Protein AF-A0A1J6K7H7-F1 (afdb_monomer_lite)

pLDDT: mean 82.07, std 13.19, range [35.75, 93.44]

Sequence (129 aa):
CQPSSNFHCRCLDTLKIYGLLVGAMLPYWFSAMTMKSVGSAALKMVEEVRRQFNTIPGLMEGTAKPDYATCVKISTDASIKEMIAPGALVMLTPLIVGILFGVETLSGVLAGSLVSGVQVNISHIDDVF

Organism: Nicotiana attenuata (NCBI:txid49451)

InterPro domains:
  IPR004131 Pyrophosphate-energised proton pump [PF03030] (12-123)
  IPR004131 Pyrophosphate-energised proton pump [PTHR31998] (13-123)

Structure (mmCIF, N/CA/C/O backbone):
data_AF-A0A1J6K7H7-F1
#
_entry.id   AF-A0A1J6K7H7-F1
#
loop_
_atom_site.group_PDB
_atom_site.id
_atom_site.type_symbol
_atom_site.label_atom_id
_atom_site.label_alt_id
_atom_site.label_comp_id
_atom_site.label_asym_id
_atom_site.label_entity_id
_atom_site.label_seq_id
_atom_site.pdbx_PDB_ins_code
_atom_site.Cartn_x
_atom_site.Cartn_y
_atom_site.Cartn_z
_atom_site.occupancy
_atom_site.B_iso_or_equiv
_atom_site.auth_seq_id
_atom_site.auth_comp_id
_atom_site.auth_asym_id
_atom_site.auth_atom_id
_atom_site.pdbx_PDB_model_num
ATOM 1 N N . CYS A 1 1 ? 27.964 -23.941 -22.718 1.00 35.75 1 CYS A N 1
ATOM 2 C CA . CYS A 1 1 ? 28.755 -23.389 -21.603 1.00 35.75 1 CYS A CA 1
ATOM 3 C C . CYS A 1 1 ? 28.244 -22.002 -21.270 1.00 35.75 1 CYS A C 1
ATOM 5 O O . CYS A 1 1 ? 28.042 -21.209 -22.179 1.00 35.75 1 CYS A O 1
ATOM 7 N N . GLN A 1 2 ? 28.039 -21.734 -19.984 1.00 43.56 2 GLN A N 1
ATOM 8 C CA . GLN A 1 2 ? 27.997 -20.381 -19.433 1.00 43.56 2 GLN A CA 1
ATOM 9 C C . GLN A 1 2 ? 29.195 -19.564 -19.960 1.00 43.56 2 GLN A C 1
ATOM 11 O O . GLN A 1 2 ? 30.263 -20.139 -20.191 1.00 43.56 2 GLN A O 1
ATOM 16 N N . PRO A 1 3 ? 29.038 -18.247 -20.126 1.00 52.12 3 PRO A N 1
ATOM 17 C CA . PRO A 1 3 ? 29.831 -17.356 -19.276 1.00 52.12 3 PRO A CA 1
ATOM 18 C C . PRO A 1 3 ? 28.933 -16.193 -18.808 1.00 52.12 3 PRO A C 1
ATOM 20 O O . PRO A 1 3 ? 28.404 -15.447 -19.616 1.00 52.12 3 PRO A O 1
ATOM 23 N N . SER A 1 4 ? 28.567 -16.023 -17.536 1.00 51.00 4 SER A N 1
ATOM 24 C CA . SER A 1 4 ? 29.423 -15.702 -16.385 1.00 51.00 4 SER A CA 1
ATOM 25 C C . SER A 1 4 ? 30.587 -14.757 -16.703 1.00 51.00 4 SER A C 1
ATOM 27 O O . SER A 1 4 ? 31.727 -15.120 -16.449 1.00 51.00 4 SER A O 1
ATOM 29 N N . SER A 1 5 ? 30.307 -13.561 -17.236 1.00 46.38 5 SER A N 1
ATOM 30 C CA . SER A 1 5 ? 31.151 -12.359 -17.066 1.00 46.38 5 SER A CA 1
ATOM 31 C C . SER A 1 5 ? 30.568 -11.169 -17.843 1.00 46.38 5 SER A C 1
ATOM 33 O O . SER A 1 5 ? 30.888 -11.029 -19.013 1.00 46.38 5 SER A O 1
ATOM 35 N N . ASN A 1 6 ? 29.709 -10.337 -17.238 1.00 41.59 6 ASN A N 1
ATOM 36 C CA . ASN A 1 6 ? 29.541 -8.905 -17.567 1.00 41.59 6 ASN A CA 1
ATOM 37 C C . ASN A 1 6 ? 28.616 -8.238 -16.532 1.00 41.59 6 ASN A C 1
ATOM 39 O O . ASN A 1 6 ? 27.532 -7.760 -16.839 1.00 41.59 6 ASN A O 1
ATOM 43 N N . PHE A 1 7 ? 29.090 -8.147 -15.288 1.00 48.84 7 PHE A N 1
ATOM 44 C CA . PHE A 1 7 ? 28.575 -7.223 -14.263 1.00 48.84 7 PHE A CA 1
ATOM 45 C C . PHE A 1 7 ? 28.892 -5.744 -14.606 1.00 48.84 7 PHE A C 1
ATOM 47 O O . PHE A 1 7 ? 28.973 -4.891 -13.728 1.00 48.84 7 PHE A O 1
ATOM 54 N N . HIS A 1 8 ? 29.099 -5.419 -15.888 1.00 45.16 8 HIS A N 1
ATOM 55 C CA . HIS A 1 8 ? 29.257 -4.048 -16.360 1.00 45.16 8 HIS A CA 1
ATOM 56 C C . HIS A 1 8 ? 27.867 -3.432 -16.538 1.00 45.16 8 HIS A C 1
ATOM 58 O O . HIS A 1 8 ? 27.419 -3.161 -17.651 1.00 45.16 8 HIS A O 1
ATOM 64 N N . CYS A 1 9 ? 27.178 -3.182 -15.423 1.00 49.06 9 CYS A N 1
ATOM 65 C CA . CYS A 1 9 ? 26.112 -2.189 -15.390 1.00 49.06 9 CYS A CA 1
ATOM 66 C C . CYS A 1 9 ? 26.753 -0.827 -15.679 1.00 49.06 9 CYS A C 1
ATOM 68 O O . CYS A 1 9 ? 27.143 -0.103 -14.767 1.00 49.06 9 CYS A O 1
ATOM 70 N N . ARG A 1 10 ? 26.919 -0.475 -16.960 1.00 46.81 10 ARG A N 1
ATOM 71 C CA . ARG A 1 10 ? 27.238 0.898 -17.354 1.00 46.81 10 ARG A CA 1
ATOM 72 C C . ARG A 1 10 ? 26.038 1.751 -16.952 1.00 46.81 10 ARG A C 1
ATOM 74 O O . ARG A 1 10 ? 25.070 1.857 -17.696 1.00 46.81 10 ARG A O 1
ATOM 81 N N . CYS A 1 11 ? 26.096 2.352 -15.764 1.00 51.78 11 CYS A N 1
ATOM 82 C CA . CYS A 1 11 ? 25.050 3.237 -15.243 1.00 51.78 11 CYS A CA 1
ATOM 83 C C . CYS A 1 11 ? 24.760 4.435 -16.169 1.00 51.78 11 CYS A C 1
ATOM 85 O O . CYS A 1 11 ? 23.738 5.088 -16.004 1.00 51.78 11 CYS A O 1
ATOM 87 N N . LEU A 1 12 ? 25.642 4.715 -17.140 1.00 55.09 12 LEU A N 1
ATOM 88 C CA . LEU A 1 12 ? 25.517 5.806 -18.109 1.00 55.09 12 LEU A CA 1
ATOM 89 C C . LEU A 1 12 ? 24.591 5.529 -19.305 1.00 55.09 12 LEU A C 1
ATOM 91 O O . LEU A 1 12 ? 24.356 6.450 -20.083 1.00 55.09 12 LEU A O 1
ATOM 95 N N . ASP A 1 13 ? 24.061 4.316 -19.492 1.00 64.44 13 ASP A N 1
ATOM 96 C CA . ASP A 1 13 ? 23.065 4.117 -20.550 1.00 64.44 13 ASP A CA 1
ATOM 97 C C . ASP A 1 13 ? 21.744 4.797 -20.147 1.00 64.44 13 ASP A C 1
ATOM 99 O O . ASP A 1 13 ? 21.144 4.464 -19.122 1.00 64.44 13 ASP A O 1
ATOM 103 N N . THR A 1 14 ? 21.269 5.740 -20.967 1.00 72.69 14 THR A N 1
ATOM 104 C CA . THR A 1 14 ? 20.095 6.594 -20.697 1.00 72.69 14 THR A CA 1
ATOM 105 C C . THR A 1 14 ? 18.854 5.782 -20.291 1.00 72.69 14 THR A C 1
ATOM 107 O O . THR A 1 14 ? 18.132 6.167 -19.375 1.00 72.69 14 THR A O 1
ATOM 110 N N . LEU A 1 15 ? 18.651 4.599 -20.886 1.00 73.12 15 LEU A N 1
ATOM 111 C CA . LEU A 1 15 ? 17.538 3.691 -20.570 1.00 73.12 15 LEU A CA 1
ATOM 112 C C . LEU A 1 15 ? 17.586 3.106 -19.145 1.00 73.12 15 LEU A C 1
ATOM 114 O O . LEU A 1 15 ? 16.533 2.865 -18.553 1.00 73.12 15 LEU A O 1
ATOM 118 N N . LYS A 1 16 ? 18.779 2.894 -18.573 1.00 78.12 16 LYS A N 1
ATOM 119 C CA . LYS A 1 16 ? 18.939 2.361 -17.208 1.00 78.12 16 LYS A CA 1
ATOM 120 C C . LYS A 1 16 ? 18.642 3.4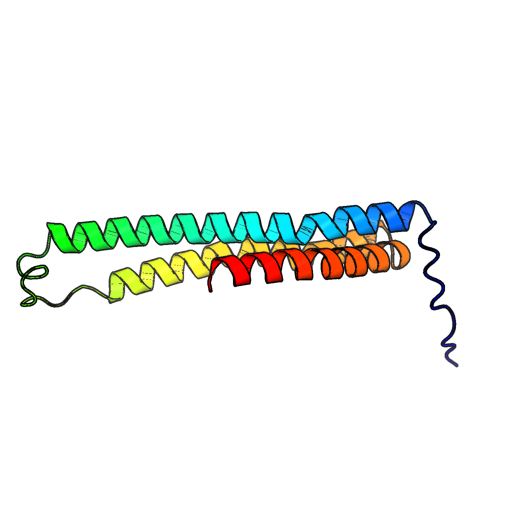27 -16.154 1.00 78.12 16 LYS A C 1
ATOM 122 O O . LYS A 1 16 ? 18.027 3.115 -15.139 1.00 78.12 16 LYS A O 1
ATOM 127 N N . ILE A 1 17 ? 19.014 4.682 -16.421 1.00 80.38 17 ILE A N 1
ATOM 128 C CA . ILE A 1 17 ? 18.724 5.831 -15.546 1.00 80.38 17 ILE A CA 1
ATOM 129 C C . ILE A 1 17 ? 17.212 6.065 -15.445 1.00 80.38 17 ILE A C 1
ATOM 131 O O . ILE A 1 17 ? 16.697 6.244 -14.342 1.00 80.38 17 ILE A O 1
ATOM 135 N N . TYR A 1 18 ? 16.483 5.989 -16.566 1.00 82.44 18 TYR A N 1
ATOM 136 C CA . TYR A 1 18 ? 15.017 6.059 -16.545 1.00 82.44 18 TYR A CA 1
ATOM 137 C C . TYR A 1 18 ? 14.399 4.916 -15.730 1.00 82.44 18 TYR A C 1
ATOM 139 O O . TYR A 1 18 ? 13.520 5.165 -14.907 1.00 82.44 18 TYR A O 1
ATOM 147 N N . GLY A 1 19 ? 14.891 3.683 -15.898 1.00 82.12 19 GLY A N 1
ATOM 148 C CA . GLY A 1 19 ? 14.458 2.540 -15.088 1.00 82.12 19 GLY A CA 1
ATOM 149 C C . GLY A 1 19 ? 14.720 2.742 -13.593 1.00 82.12 19 GLY A C 1
ATOM 150 O O . GLY A 1 19 ? 13.850 2.470 -12.774 1.00 82.12 19 GLY A O 1
ATOM 151 N N . LEU A 1 20 ? 15.878 3.287 -13.226 1.00 84.38 20 LEU A N 1
ATOM 152 C CA . LEU A 1 20 ? 16.237 3.551 -11.832 1.00 84.38 20 LEU A CA 1
ATOM 153 C C . LEU A 1 20 ? 15.337 4.612 -11.187 1.00 84.38 20 LEU A C 1
ATOM 155 O O . LEU A 1 20 ? 14.877 4.413 -10.063 1.00 84.38 20 LEU A O 1
ATOM 159 N N . LEU A 1 21 ? 15.034 5.699 -11.904 1.00 85.12 21 LEU A N 1
ATOM 160 C CA . LEU A 1 21 ? 14.138 6.749 -11.414 1.00 85.12 21 LEU A CA 1
ATOM 161 C C . LEU A 1 21 ? 12.704 6.231 -11.238 1.00 85.12 21 LEU A C 1
ATOM 163 O O . LEU A 1 21 ? 12.099 6.440 -10.191 1.00 85.12 21 LEU A O 1
ATOM 167 N N . VAL A 1 22 ? 12.177 5.507 -12.232 1.00 86.06 22 VAL A N 1
ATOM 168 C CA . VAL A 1 22 ? 10.837 4.901 -12.151 1.00 86.06 22 VAL A CA 1
ATOM 169 C C . VAL A 1 22 ? 10.783 3.857 -11.032 1.00 86.06 22 VAL A C 1
ATOM 171 O O . VAL A 1 22 ? 9.828 3.832 -10.260 1.00 86.06 22 VAL A O 1
ATOM 174 N N . GLY A 1 23 ? 11.835 3.046 -10.887 1.00 85.81 23 GLY A N 1
ATOM 175 C CA . GLY A 1 23 ? 11.971 2.064 -9.815 1.00 85.81 23 GLY A CA 1
ATOM 176 C C . GLY A 1 23 ? 11.976 2.687 -8.421 1.00 85.81 23 GLY A C 1
ATOM 177 O O . GLY A 1 23 ? 11.353 2.144 -7.514 1.00 85.81 23 GLY A O 1
ATOM 178 N N . ALA A 1 24 ? 12.610 3.851 -8.258 1.00 88.25 24 ALA A N 1
ATOM 179 C CA . ALA A 1 24 ? 12.623 4.592 -6.999 1.00 88.25 24 ALA A CA 1
ATOM 180 C C . ALA A 1 24 ? 11.256 5.201 -6.633 1.00 88.25 24 ALA A C 1
ATOM 182 O O . ALA A 1 24 ? 10.974 5.407 -5.460 1.00 88.25 24 ALA A O 1
ATOM 183 N N . MET A 1 25 ? 10.369 5.462 -7.598 1.00 88.81 25 MET A N 1
ATOM 184 C CA . MET A 1 25 ? 9.022 5.972 -7.296 1.00 88.81 25 MET A CA 1
ATOM 185 C C . MET A 1 25 ? 8.037 4.876 -6.859 1.00 88.81 25 MET A C 1
ATOM 187 O O . MET A 1 25 ? 7.029 5.179 -6.218 1.00 88.81 25 MET A O 1
ATOM 191 N N . LEU A 1 26 ? 8.311 3.603 -7.168 1.00 89.06 26 LEU A N 1
ATOM 192 C CA . LEU A 1 26 ? 7.408 2.488 -6.850 1.00 89.06 26 LEU A CA 1
ATOM 193 C C . LEU A 1 26 ? 7.166 2.294 -5.344 1.00 89.06 26 LEU A C 1
ATOM 195 O O . LEU A 1 26 ? 5.995 2.185 -4.970 1.00 89.06 26 LEU A O 1
ATOM 199 N N . PRO A 1 27 ? 8.194 2.284 -4.464 1.00 89.50 27 PRO A N 1
ATOM 200 C CA . PRO A 1 27 ? 7.981 2.158 -3.023 1.00 89.50 27 PRO A CA 1
ATOM 201 C C . PRO A 1 27 ? 7.100 3.276 -2.459 1.00 89.50 27 PRO A C 1
ATOM 203 O O . PRO A 1 27 ? 6.224 3.007 -1.646 1.00 89.50 27 PRO A O 1
ATOM 206 N N . TYR A 1 28 ? 7.254 4.514 -2.942 1.00 89.44 28 TYR A N 1
ATOM 207 C CA . TYR A 1 28 ? 6.414 5.638 -2.516 1.00 89.44 28 TYR A CA 1
ATOM 208 C C . TYR A 1 28 ? 4.949 5.448 -2.906 1.00 89.44 28 TYR A C 1
ATOM 210 O O . TYR A 1 28 ? 4.052 5.710 -2.103 1.00 89.44 28 TYR A O 1
ATOM 218 N N . TRP A 1 29 ? 4.690 4.963 -4.121 1.00 90.88 29 TRP A N 1
ATOM 219 C CA . TRP A 1 29 ? 3.323 4.694 -4.559 1.00 90.88 29 TRP A CA 1
ATOM 220 C C . TRP A 1 29 ? 2.694 3.537 -3.771 1.00 90.88 29 TRP A C 1
ATOM 222 O O . TRP A 1 29 ? 1.538 3.623 -3.350 1.00 90.88 29 TRP A O 1
ATOM 232 N N . PHE A 1 30 ? 3.471 2.486 -3.502 1.00 90.50 30 PHE A N 1
ATOM 233 C CA . PHE A 1 30 ? 3.057 1.377 -2.647 1.00 90.50 30 PHE A CA 1
ATOM 234 C C . PHE A 1 30 ? 2.705 1.845 -1.225 1.00 90.50 30 PHE A C 1
ATOM 236 O O . PHE A 1 30 ? 1.637 1.501 -0.706 1.00 90.50 30 PHE A O 1
ATOM 243 N N . SER A 1 31 ? 3.549 2.683 -0.618 1.00 89.75 31 SER A N 1
ATOM 244 C CA . SER A 1 31 ? 3.300 3.254 0.708 1.00 89.75 31 SER A CA 1
ATOM 245 C C . SER A 1 31 ? 2.048 4.131 0.727 1.00 89.75 31 SER A C 1
ATOM 247 O O . SER A 1 31 ? 1.217 3.985 1.622 1.00 89.75 31 SER A O 1
ATOM 249 N N . ALA A 1 32 ? 1.843 4.976 -0.288 1.00 90.81 32 ALA A N 1
ATOM 250 C CA . ALA A 1 32 ? 0.661 5.834 -0.381 1.00 90.81 32 ALA A CA 1
ATOM 251 C C . ALA A 1 32 ? -0.652 5.033 -0.458 1.00 90.81 32 ALA A C 1
ATOM 253 O O . ALA A 1 32 ? -1.637 5.391 0.191 1.00 90.81 32 ALA A O 1
ATOM 254 N N . MET A 1 33 ? -0.674 3.933 -1.222 1.00 90.62 33 MET A N 1
ATOM 255 C CA . MET A 1 33 ? -1.839 3.043 -1.266 1.00 90.62 33 MET A CA 1
ATOM 256 C C . MET A 1 33 ? -2.078 2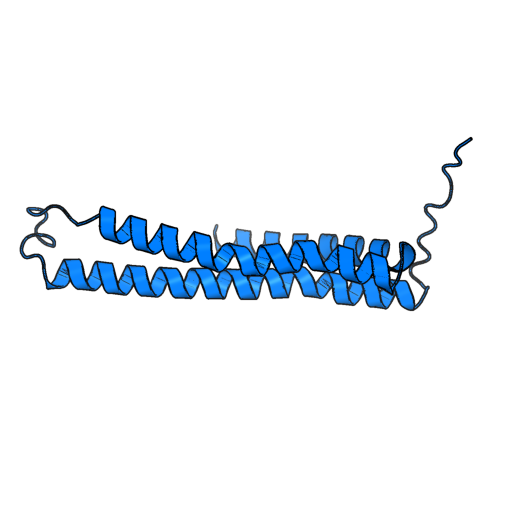.382 0.091 1.00 90.62 33 MET A C 1
ATOM 258 O O . MET A 1 33 ? -3.190 2.443 0.607 1.00 90.62 33 MET A O 1
ATOM 262 N N . THR A 1 34 ? -1.028 1.833 0.704 1.00 88.88 34 THR A N 1
ATOM 263 C CA . THR A 1 34 ? -1.130 1.127 1.988 1.00 88.88 34 THR A CA 1
ATOM 264 C C . THR A 1 34 ? -1.625 2.051 3.105 1.00 88.88 34 THR A C 1
ATOM 266 O O . THR A 1 34 ? -2.559 1.698 3.823 1.00 88.88 34 THR A O 1
ATOM 269 N N . MET A 1 35 ? -1.086 3.269 3.213 1.00 90.50 35 MET A N 1
ATOM 270 C CA . MET A 1 35 ? -1.541 4.259 4.198 1.00 90.50 35 MET A CA 1
ATOM 271 C C . MET A 1 35 ? -3.006 4.647 4.006 1.00 90.50 35 MET A C 1
ATOM 273 O O . MET A 1 35 ? -3.753 4.757 4.978 1.00 90.50 35 MET A O 1
ATOM 277 N N . LYS A 1 36 ? -3.437 4.842 2.754 1.00 90.38 36 LYS A N 1
ATOM 278 C CA . LYS A 1 36 ? -4.829 5.182 2.446 1.00 90.38 36 LYS A CA 1
ATOM 279 C C . LYS A 1 36 ? -5.778 4.049 2.849 1.00 90.38 36 LYS A C 1
ATOM 281 O O . LYS A 1 36 ? -6.827 4.314 3.440 1.00 90.38 36 LYS A O 1
ATOM 286 N N . SER A 1 37 ? -5.406 2.805 2.558 1.00 90.44 37 SER A N 1
ATOM 287 C CA . SER A 1 37 ? -6.176 1.613 2.917 1.00 90.44 37 SER A CA 1
ATOM 288 C C . SER A 1 37 ? -6.286 1.435 4.434 1.00 90.44 37 SER A C 1
ATOM 290 O O . SER A 1 37 ? -7.388 1.241 4.951 1.00 90.44 37 SER A O 1
ATOM 292 N N . VAL A 1 38 ? -5.172 1.585 5.162 1.00 90.81 38 VAL A N 1
ATOM 293 C CA . VAL A 1 38 ? -5.151 1.537 6.634 1.00 90.81 38 VAL A CA 1
ATOM 294 C C . VAL A 1 38 ? -6.001 2.658 7.228 1.00 90.81 38 VAL A C 1
ATOM 296 O O . VAL A 1 38 ? -6.826 2.399 8.101 1.00 90.81 38 VAL A 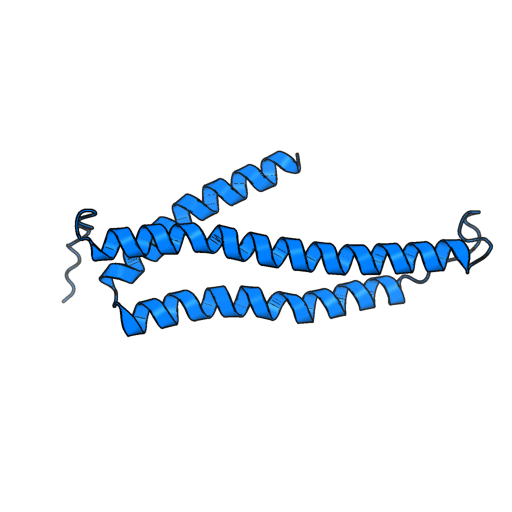O 1
ATOM 299 N N . GLY A 1 39 ? -5.872 3.887 6.720 1.00 91.38 39 GLY A N 1
ATOM 300 C CA . GLY A 1 39 ? -6.662 5.028 7.182 1.00 91.38 39 GLY A CA 1
ATOM 301 C C . GLY A 1 39 ? -8.168 4.805 7.024 1.00 91.38 39 GLY A C 1
ATOM 302 O O . GLY A 1 39 ? -8.934 5.054 7.953 1.00 91.38 39 GLY A O 1
ATOM 303 N N . SER A 1 40 ? -8.610 4.262 5.883 1.00 89.94 40 SER A N 1
ATOM 304 C CA . SER A 1 40 ? -10.030 3.950 5.669 1.00 89.94 40 SER A CA 1
ATOM 305 C C . SER A 1 40 ? -10.542 2.844 6.600 1.00 89.94 40 SER A C 1
ATOM 307 O O . SER A 1 40 ? -11.658 2.948 7.116 1.00 89.94 40 SER A O 1
ATOM 309 N N . ALA A 1 41 ? -9.743 1.802 6.845 1.00 90.31 41 ALA A N 1
ATOM 310 C CA . ALA A 1 41 ? -10.097 0.734 7.778 1.00 90.31 41 ALA A CA 1
ATOM 311 C C . ALA A 1 41 ? -10.179 1.245 9.227 1.00 90.31 41 ALA A C 1
ATOM 313 O O . ALA A 1 41 ? -11.142 0.944 9.933 1.00 90.31 41 ALA A O 1
ATOM 314 N N . ALA A 1 42 ? -9.216 2.073 9.642 1.00 92.31 42 ALA A N 1
ATOM 315 C CA . ALA A 1 42 ? -9.171 2.667 10.973 1.00 92.31 42 ALA A CA 1
ATOM 316 C C . ALA A 1 42 ? -10.377 3.580 11.238 1.00 92.31 42 ALA A C 1
ATOM 318 O O . ALA A 1 42 ? -10.985 3.490 12.301 1.00 92.31 42 ALA A O 1
ATOM 319 N N . LEU A 1 43 ? -10.787 4.401 10.263 1.00 92.56 43 LEU A N 1
ATOM 320 C CA . LEU A 1 43 ? -11.977 5.252 10.400 1.00 92.56 43 LEU A CA 1
ATOM 321 C C . LEU A 1 43 ? -13.247 4.431 10.665 1.00 92.56 43 LEU A C 1
ATOM 323 O O . LEU A 1 43 ? -13.994 4.741 11.590 1.00 92.56 43 LEU A O 1
ATOM 327 N N . LYS A 1 44 ? -13.449 3.333 9.924 1.00 92.00 44 LYS A N 1
ATOM 328 C CA . LYS A 1 44 ? -14.592 2.426 10.135 1.00 92.00 44 LYS A CA 1
ATOM 329 C C . LYS A 1 44 ? -14.547 1.741 11.500 1.00 92.00 44 LYS A C 1
ATOM 331 O O . LYS A 1 44 ? -15.586 1.570 12.131 1.00 92.00 44 LYS A O 1
ATOM 336 N N . MET A 1 45 ? -13.357 1.360 11.969 1.00 90.81 45 MET A N 1
ATOM 337 C CA . MET A 1 45 ? -13.191 0.811 13.317 1.00 90.81 45 MET A CA 1
ATOM 338 C C . MET A 1 45 ? -13.551 1.836 14.395 1.00 90.81 45 MET A C 1
ATOM 340 O O . MET A 1 45 ? -14.255 1.496 15.340 1.00 90.81 45 MET A O 1
ATOM 344 N N . VAL A 1 46 ? -13.114 3.090 14.253 1.00 92.88 46 VAL A N 1
ATOM 345 C CA . VAL A 1 46 ? -13.418 4.159 15.218 1.00 92.88 46 VAL A CA 1
ATOM 346 C C . VAL A 1 46 ? -14.915 4.462 15.257 1.00 92.88 46 VAL A C 1
ATOM 348 O O . VAL A 1 46 ? -15.476 4.609 16.343 1.00 92.88 46 VAL A O 1
ATOM 351 N N . GLU A 1 47 ? -15.581 4.523 14.101 1.00 93.00 47 GLU A N 1
ATOM 352 C CA . GLU A 1 47 ? -17.036 4.704 14.025 1.00 93.00 47 GLU A CA 1
ATOM 353 C C . GLU A 1 47 ? -17.790 3.573 14.732 1.00 93.00 47 GLU A C 1
ATOM 355 O O . GLU A 1 47 ? -18.711 3.835 15.509 1.00 93.00 47 GLU A O 1
ATOM 360 N N . GLU A 1 48 ? -17.367 2.324 14.532 1.00 90.88 48 GLU A N 1
ATOM 361 C CA . GLU A 1 48 ? -17.978 1.164 15.176 1.00 90.88 48 GLU A CA 1
ATOM 362 C C . GLU A 1 48 ? -17.736 1.143 16.689 1.00 90.88 48 GLU A C 1
ATOM 364 O O . GLU A 1 48 ? -18.670 0.930 17.463 1.00 90.88 48 GLU A O 1
ATOM 369 N N . VAL A 1 49 ? -16.513 1.430 17.136 1.00 90.25 49 VAL A N 1
ATOM 370 C CA . VAL A 1 49 ? -16.190 1.533 18.565 1.00 90.25 49 VAL A CA 1
ATOM 371 C C . VAL A 1 49 ? -17.019 2.644 19.214 1.00 90.25 49 VAL A C 1
ATOM 373 O O . VAL A 1 49 ? -17.628 2.434 20.263 1.00 90.25 49 VAL A O 1
ATOM 376 N N . ARG A 1 50 ? -17.137 3.807 18.560 1.00 91.25 50 ARG A N 1
ATOM 377 C CA . ARG A 1 50 ? -17.978 4.917 19.032 1.00 91.25 50 ARG A CA 1
ATOM 378 C C . ARG A 1 50 ? -19.457 4.529 19.092 1.00 91.25 50 ARG A C 1
ATOM 380 O O . ARG A 1 50 ? -20.145 4.903 20.040 1.00 91.25 50 ARG A O 1
ATOM 387 N N . ARG A 1 51 ? -19.956 3.761 18.119 1.00 91.00 51 ARG A N 1
ATOM 388 C CA . ARG A 1 51 ? -21.323 3.220 18.130 1.00 91.00 51 ARG A CA 1
ATOM 389 C C . ARG A 1 51 ? -21.535 2.285 19.321 1.00 91.00 51 ARG A C 1
ATOM 391 O O . ARG A 1 51 ? -22.547 2.424 20.008 1.00 91.00 51 ARG A O 1
ATOM 398 N N . GLN A 1 52 ? -20.598 1.375 19.593 1.00 88.25 52 GLN A N 1
ATOM 399 C CA . GLN A 1 52 ? -20.688 0.452 20.729 1.00 88.25 52 GLN A CA 1
ATOM 400 C C . GLN A 1 52 ? -20.684 1.197 22.068 1.00 88.25 52 GLN A C 1
ATOM 402 O O . GLN A 1 52 ? -21.547 0.923 22.898 1.00 88.25 52 GLN A O 1
ATOM 407 N N . PHE A 1 53 ? -19.813 2.198 22.241 1.00 87.81 53 PHE A N 1
ATOM 408 C CA . PHE A 1 53 ? -19.787 3.029 23.450 1.00 87.81 53 PHE A CA 1
ATOM 409 C C . PHE A 1 53 ? -21.077 3.832 23.675 1.00 87.81 53 PHE A C 1
ATOM 411 O O . PHE A 1 53 ? -21.499 3.980 24.817 1.00 87.81 53 PHE A O 1
ATOM 418 N N . ASN A 1 54 ? -21.721 4.328 22.613 1.00 88.50 54 ASN A N 1
ATOM 419 C CA . ASN A 1 54 ? -22.943 5.133 22.737 1.00 88.50 54 ASN A CA 1
ATOM 420 C C . ASN A 1 54 ? -24.232 4.304 22.855 1.00 88.50 54 ASN A C 1
ATOM 422 O O . ASN A 1 54 ? -25.220 4.795 23.393 1.00 88.50 54 ASN A O 1
ATOM 426 N N . THR A 1 55 ? -24.258 3.086 22.305 1.00 87.50 55 THR A N 1
ATOM 427 C CA . THR A 1 55 ? -25.492 2.280 22.204 1.00 87.50 55 THR A CA 1
ATOM 428 C C . THR A 1 55 ? -25.587 1.212 23.292 1.00 87.50 55 THR A C 1
ATOM 430 O O . THR A 1 55 ? -26.694 0.813 23.642 1.00 87.50 55 THR A O 1
ATOM 433 N N . ILE A 1 56 ? -24.456 0.719 23.810 1.00 81.25 56 ILE A N 1
ATOM 434 C CA . ILE A 1 56 ? -24.423 -0.351 24.815 1.00 81.25 56 ILE A CA 1
ATOM 435 C C . ILE A 1 56 ? -24.256 0.280 26.209 1.00 81.25 56 ILE A C 1
ATOM 437 O O . ILE A 1 56 ? -23.132 0.624 26.589 1.00 81.25 56 ILE A O 1
ATOM 441 N N . PRO A 1 57 ? -25.339 0.439 26.995 1.00 75.44 57 PRO A N 1
ATOM 442 C CA . PRO A 1 57 ? -25.229 0.886 28.381 1.00 75.44 57 PRO A CA 1
ATOM 443 C C . PRO A 1 57 ? -24.458 -0.157 29.203 1.00 75.44 57 PRO A C 1
ATOM 445 O O . PRO A 1 57 ? -24.599 -1.360 28.979 1.00 75.44 57 PRO A O 1
ATOM 448 N N . GLY A 1 58 ? -23.609 0.288 30.131 1.00 79.94 58 GLY A N 1
ATOM 449 C CA . GLY A 1 58 ? -22.749 -0.601 30.921 1.00 79.94 58 GLY A CA 1
ATOM 450 C C . GLY A 1 58 ? -21.396 -0.943 30.290 1.00 79.94 58 GLY A C 1
ATOM 451 O O . GLY A 1 58 ? -20.529 -1.492 30.969 1.00 79.94 58 GLY A O 1
ATOM 452 N N . LEU A 1 59 ? -21.152 -0.589 29.021 1.00 77.69 59 LEU A N 1
ATOM 453 C CA . LEU A 1 59 ? -19.846 -0.828 28.392 1.00 77.69 59 LEU A CA 1
ATOM 454 C C . LEU A 1 59 ? -18.753 0.072 28.987 1.00 77.69 59 LEU A C 1
ATOM 456 O O . LEU A 1 59 ? -17.635 -0.373 29.227 1.00 77.69 59 LEU A O 1
ATOM 460 N N . MET A 1 60 ? -19.096 1.329 29.278 1.00 76.00 60 MET A N 1
ATOM 461 C CA . MET A 1 60 ? -18.189 2.302 29.898 1.00 76.00 60 MET A CA 1
ATOM 462 C C . MET A 1 60 ? -17.966 2.028 31.396 1.00 76.00 60 MET A C 1
ATOM 464 O O . MET A 1 60 ? -16.931 2.382 31.948 1.00 76.00 60 MET A O 1
ATOM 468 N N . GLU A 1 61 ? -18.927 1.359 32.034 1.00 82.12 61 GLU A N 1
ATOM 469 C CA . GLU A 1 61 ? -18.887 0.945 33.444 1.00 82.12 61 GLU A CA 1
ATOM 470 C C . GLU A 1 61 ? -18.220 -0.433 33.630 1.00 82.12 61 GLU A C 1
ATOM 472 O O . GLU A 1 61 ? -18.058 -0.893 34.757 1.00 82.12 61 GLU A O 1
ATOM 477 N N . GLY A 1 62 ? -17.829 -1.101 32.534 1.00 78.75 62 GLY A N 1
ATOM 478 C CA . GLY A 1 62 ? -17.158 -2.406 32.548 1.00 78.75 62 GLY A CA 1
ATOM 479 C C . GLY A 1 62 ? -18.065 -3.597 32.879 1.00 78.75 62 GLY A C 1
ATOM 480 O O . GLY A 1 62 ? -17.567 -4.690 33.146 1.00 78.75 62 GLY A O 1
ATOM 481 N N . THR A 1 63 ? -19.387 -3.412 32.872 1.00 80.06 63 THR A N 1
ATOM 482 C CA . THR A 1 63 ? -20.375 -4.448 33.215 1.00 80.06 63 THR A CA 1
ATOM 483 C C . THR A 1 63 ? -20.880 -5.219 31.991 1.00 80.06 63 THR A C 1
ATOM 485 O O . THR A 1 63 ? -21.271 -6.381 32.120 1.00 80.06 63 THR A O 1
ATOM 488 N N . ALA A 1 64 ? -20.832 -4.619 30.796 1.00 80.25 64 ALA A N 1
ATOM 489 C CA . ALA A 1 64 ? -21.238 -5.242 29.533 1.00 80.25 64 ALA A CA 1
ATOM 490 C C . ALA A 1 64 ? -20.034 -5.712 28.692 1.00 80.25 64 ALA A C 1
ATOM 492 O O . ALA A 1 64 ? -18.961 -5.112 28.719 1.00 80.25 64 ALA A O 1
ATOM 493 N N . LYS A 1 65 ? -20.217 -6.784 27.907 1.00 82.69 65 LYS A N 1
ATOM 494 C CA . LYS A 1 65 ? -19.192 -7.296 26.978 1.00 82.69 65 LYS A CA 1
ATOM 495 C C . LYS A 1 65 ? -19.321 -6.613 25.604 1.00 82.69 65 LYS A C 1
ATOM 497 O O . LYS A 1 65 ? -20.435 -6.578 25.081 1.00 82.69 65 LYS A O 1
ATOM 502 N N . PRO A 1 66 ? -18.226 -6.110 25.004 1.00 83.88 66 PRO A N 1
ATOM 503 C CA . PRO A 1 66 ? -18.258 -5.496 23.674 1.00 83.88 66 PRO A CA 1
ATOM 504 C C . PRO A 1 66 ? -18.426 -6.537 22.559 1.00 83.88 66 PRO A C 1
ATOM 506 O O . PRO A 1 66 ? -18.093 -7.715 22.719 1.00 83.88 66 PRO A O 1
ATOM 509 N N . ASP A 1 67 ? -18.907 -6.082 21.401 1.00 87.31 67 ASP A N 1
ATOM 510 C CA . ASP A 1 67 ? -19.019 -6.908 20.199 1.00 87.31 67 ASP A CA 1
ATOM 511 C C . ASP A 1 67 ? -17.700 -6.886 19.415 1.00 87.31 67 ASP A C 1
ATOM 513 O O . ASP A 1 67 ? -17.459 -6.050 18.537 1.00 87.31 67 ASP A O 1
ATOM 517 N N . TYR A 1 68 ? -16.835 -7.848 19.737 1.00 86.88 68 TYR A N 1
ATOM 518 C CA . TYR A 1 68 ? -15.573 -8.056 19.031 1.00 86.88 68 TYR A CA 1
ATOM 519 C C . TYR A 1 68 ? -15.763 -8.619 17.619 1.00 86.88 68 TYR A C 1
ATOM 521 O O . TYR A 1 68 ? -14.952 -8.325 16.742 1.00 86.88 68 TYR A O 1
ATOM 529 N N . ALA A 1 69 ? -16.819 -9.401 17.368 1.00 91.94 69 ALA A N 1
ATOM 530 C CA . ALA A 1 69 ? -17.031 -10.046 16.073 1.00 91.94 69 ALA A CA 1
ATOM 531 C C . ALA A 1 69 ? -17.247 -9.003 14.969 1.00 91.94 69 ALA A C 1
ATOM 533 O O . ALA A 1 69 ? -16.707 -9.126 13.867 1.00 91.94 69 ALA A O 1
ATOM 534 N N . THR A 1 70 ? -17.969 -7.927 15.286 1.00 90.19 70 THR A N 1
ATOM 535 C CA . THR A 1 70 ? -18.146 -6.798 14.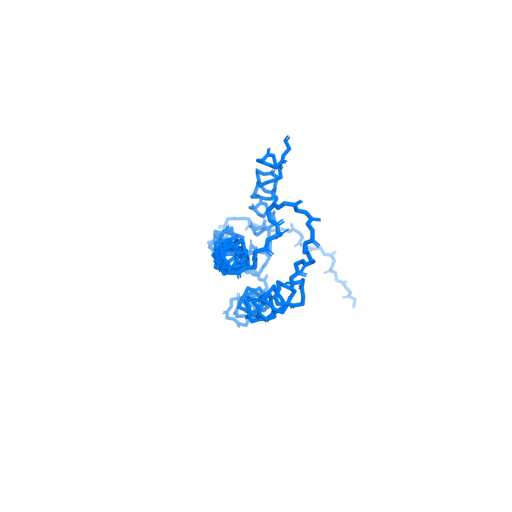369 1.00 90.19 70 THR A CA 1
ATOM 536 C C . THR A 1 70 ? -16.856 -6.006 14.139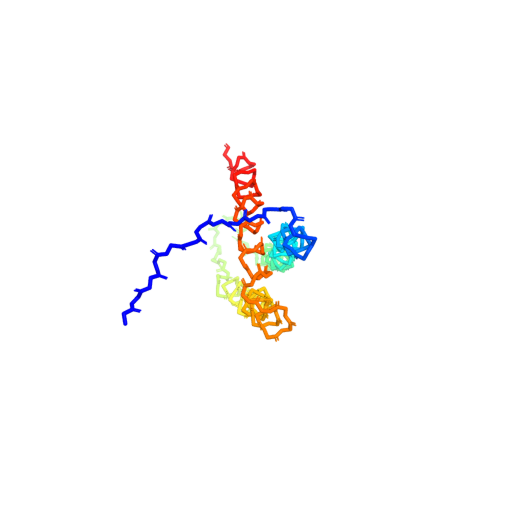 1.00 90.19 70 THR A C 1
ATOM 538 O O . THR A 1 70 ? -16.623 -5.549 13.024 1.00 90.19 70 THR A O 1
ATOM 541 N N . CYS A 1 71 ? -15.969 -5.890 15.125 1.00 88.50 71 CYS A N 1
ATOM 542 C CA . CYS A 1 71 ? -14.681 -5.223 14.915 1.00 88.50 71 CYS A CA 1
ATOM 543 C C . CYS A 1 71 ? -13.744 -6.071 14.028 1.00 88.50 71 CYS A C 1
ATOM 545 O O . CYS A 1 71 ? -13.114 -5.561 13.099 1.00 88.50 71 CYS A O 1
ATOM 547 N N . VAL A 1 72 ? -13.732 -7.393 14.247 1.00 92.50 72 VAL A N 1
ATOM 548 C CA . VAL A 1 72 ? -12.954 -8.348 13.441 1.00 92.50 72 VAL A CA 1
ATOM 549 C C . VAL A 1 72 ? -13.434 -8.362 11.991 1.00 92.50 72 VAL A C 1
ATOM 551 O O . VAL A 1 72 ? -12.608 -8.214 11.093 1.00 92.50 72 VAL A O 1
ATOM 554 N N . LYS A 1 73 ? -14.750 -8.451 11.735 1.00 93.44 73 LYS A N 1
ATOM 555 C CA . LYS A 1 73 ? -15.268 -8.504 10.354 1.00 93.44 73 LYS A CA 1
ATOM 556 C C . LYS A 1 73 ? -14.892 -7.258 9.541 1.00 93.44 73 LYS A C 1
ATOM 558 O O . LYS A 1 73 ? -14.516 -7.382 8.383 1.00 93.44 73 LYS A O 1
ATOM 563 N N . ILE A 1 74 ? -14.916 -6.068 10.156 1.00 91.81 74 ILE A N 1
ATOM 564 C CA . ILE A 1 74 ? -14.536 -4.807 9.494 1.00 91.81 74 ILE A CA 1
ATOM 565 C C . ILE A 1 74 ? -13.055 -4.831 9.101 1.00 91.81 74 ILE A C 1
ATOM 567 O O . ILE A 1 74 ? -12.713 -4.450 7.982 1.00 91.81 74 ILE A O 1
ATOM 571 N N . SER A 1 75 ? -12.184 -5.301 10.003 1.00 90.50 75 SER A N 1
ATOM 572 C CA . SER A 1 75 ? -10.751 -5.456 9.729 1.00 90.50 75 SER A CA 1
ATOM 573 C C . SER A 1 75 ? -10.490 -6.432 8.585 1.00 90.50 75 SER A C 1
ATOM 575 O O . SER A 1 75 ? -9.712 -6.137 7.676 1.00 90.50 75 SER A O 1
ATOM 577 N N 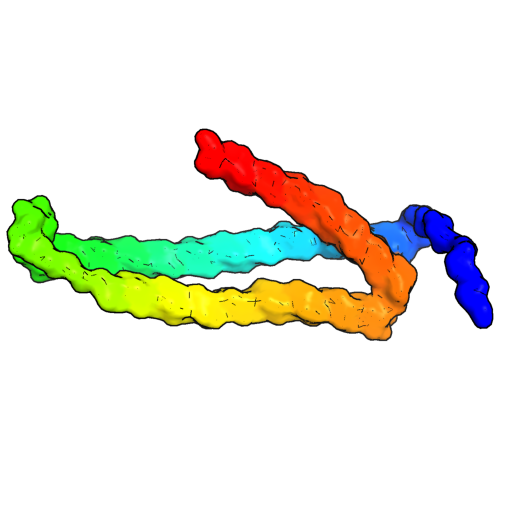. THR A 1 76 ? -11.159 -7.587 8.619 1.00 93.00 76 THR A N 1
ATOM 578 C CA . THR A 1 76 ? -10.982 -8.655 7.635 1.00 93.00 76 THR A CA 1
ATOM 579 C C . THR A 1 76 ? -11.462 -8.223 6.254 1.00 93.00 76 THR A C 1
ATOM 581 O O . THR A 1 76 ? -10.696 -8.318 5.297 1.00 93.00 76 THR A O 1
ATOM 584 N N . ASP A 1 77 ? -12.676 -7.681 6.145 1.00 92.44 77 ASP A N 1
ATOM 585 C CA . ASP A 1 77 ? -13.239 -7.251 4.860 1.00 92.44 77 ASP A CA 1
ATOM 586 C C . ASP A 1 77 ? -12.413 -6.128 4.225 1.00 92.44 77 ASP A C 1
ATOM 588 O O . ASP A 1 77 ? -12.165 -6.137 3.016 1.00 92.44 77 ASP A O 1
ATOM 592 N N . ALA A 1 78 ? -11.952 -5.167 5.035 1.00 90.75 78 ALA A N 1
ATOM 593 C CA . ALA A 1 78 ? -11.096 -4.092 4.550 1.00 90.75 78 ALA A CA 1
ATOM 594 C C . ALA A 1 78 ? -9.742 -4.629 4.066 1.00 90.75 78 ALA A C 1
ATOM 596 O O . ALA A 1 78 ? -9.318 -4.305 2.961 1.00 90.75 78 ALA A O 1
ATOM 597 N N . SER A 1 79 ? -9.090 -5.495 4.844 1.00 90.19 79 SER A N 1
ATOM 598 C CA . SER A 1 79 ? -7.762 -6.020 4.502 1.00 90.19 79 SER A CA 1
ATOM 599 C C . SER A 1 79 ? -7.785 -6.860 3.224 1.00 90.19 79 SER A C 1
ATOM 601 O O . SER A 1 79 ? -6.942 -6.671 2.351 1.00 90.19 79 SER A O 1
ATOM 603 N N . ILE A 1 80 ? -8.776 -7.745 3.067 1.00 91.44 80 ILE A N 1
ATOM 604 C CA . ILE A 1 80 ? -8.891 -8.606 1.880 1.00 91.44 80 ILE A CA 1
ATOM 605 C C . ILE A 1 80 ? -9.130 -7.782 0.614 1.00 91.44 80 ILE A C 1
ATOM 607 O O . ILE A 1 80 ? -8.543 -8.064 -0.431 1.00 91.44 80 ILE A O 1
ATOM 611 N N . LYS A 1 81 ? -9.969 -6.747 0.697 1.00 88.88 81 LYS A N 1
ATOM 612 C CA . LYS A 1 81 ? -10.275 -5.901 -0.457 1.00 88.88 81 LYS A CA 1
ATOM 613 C C . LYS A 1 81 ? -9.101 -5.004 -0.843 1.00 88.88 81 LYS A C 1
ATOM 615 O O . LYS A 1 81 ? -8.805 -4.853 -2.026 1.00 88.88 81 LYS A O 1
ATOM 620 N N . GLU A 1 82 ? -8.447 -4.404 0.143 1.00 89.62 82 GLU A N 1
ATOM 621 C CA . GLU A 1 82 ? -7.428 -3.387 -0.094 1.00 89.62 82 GLU A CA 1
ATOM 622 C C . GLU A 1 82 ? -6.066 -3.981 -0.475 1.00 89.62 82 GLU A C 1
ATOM 624 O O . GLU A 1 82 ? -5.329 -3.344 -1.218 1.00 89.62 82 GLU A O 1
ATOM 629 N N . MET A 1 83 ? -5.736 -5.212 -0.059 1.00 89.31 83 MET A N 1
ATOM 630 C CA . MET A 1 83 ? -4.435 -5.841 -0.350 1.00 89.31 83 MET A CA 1
ATOM 631 C C . MET A 1 83 ? -4.254 -6.237 -1.830 1.00 89.31 83 MET A C 1
ATOM 633 O O . MET A 1 83 ? -3.126 -6.381 -2.308 1.00 89.31 83 MET A O 1
ATOM 637 N N . ILE A 1 84 ? -5.351 -6.363 -2.587 1.00 91.31 84 ILE A N 1
ATOM 638 C CA . ILE A 1 84 ? -5.321 -6.722 -4.014 1.00 91.31 84 ILE A CA 1
ATOM 639 C C . ILE A 1 84 ? -4.669 -5.614 -4.854 1.00 91.31 84 ILE A C 1
ATOM 641 O O . ILE A 1 84 ? -3.874 -5.907 -5.745 1.00 91.31 84 ILE A O 1
ATOM 645 N N . ALA A 1 85 ? -4.973 -4.347 -4.567 1.00 89.44 85 ALA A N 1
ATOM 646 C CA . ALA A 1 85 ? -4.466 -3.206 -5.331 1.00 89.44 85 ALA A CA 1
ATOM 647 C C . ALA A 1 85 ? -2.926 -3.053 -5.283 1.00 89.44 85 ALA A C 1
ATOM 649 O O . ALA A 1 85 ? -2.305 -3.030 -6.351 1.00 89.44 85 ALA A O 1
ATOM 650 N N . PRO A 1 86 ? -2.269 -3.003 -4.105 1.00 90.19 86 PRO A N 1
ATOM 651 C CA . PRO A 1 86 ? -0.816 -2.919 -4.025 1.00 90.19 86 PRO A CA 1
ATOM 652 C C . PRO A 1 86 ? -0.135 -4.205 -4.516 1.00 90.19 86 PRO A C 1
ATOM 654 O O . PRO A 1 86 ? 0.909 -4.125 -5.164 1.00 90.19 86 PRO A O 1
ATOM 657 N N . GLY A 1 87 ? -0.737 -5.381 -4.293 1.00 90.75 87 GLY A N 1
ATOM 658 C CA . GLY A 1 87 ? -0.208 -6.654 -4.791 1.00 90.75 87 GLY A CA 1
ATOM 659 C C . GLY A 1 87 ? -0.185 -6.733 -6.320 1.00 90.75 87 GLY A C 1
ATOM 660 O O . GLY A 1 87 ? 0.823 -7.128 -6.911 1.00 90.75 87 GLY A O 1
ATOM 661 N N . ALA A 1 88 ? -1.263 -6.293 -6.973 1.00 91.62 88 ALA A N 1
ATOM 662 C CA . ALA A 1 88 ? -1.328 -6.223 -8.428 1.00 91.62 88 ALA A CA 1
ATOM 663 C C . ALA A 1 88 ? -0.290 -5.243 -8.993 1.00 91.62 88 ALA A C 1
ATOM 665 O O . ALA A 1 88 ? 0.378 -5.569 -9.971 1.00 91.62 88 ALA A O 1
ATOM 666 N N . LEU A 1 89 ? -0.100 -4.080 -8.361 1.00 88.06 89 LEU A N 1
ATOM 667 C CA . LEU A 1 89 ? 0.889 -3.094 -8.801 1.00 88.06 89 LEU A CA 1
ATOM 668 C C . LEU A 1 89 ? 2.317 -3.663 -8.768 1.00 88.06 89 LEU A C 1
ATOM 670 O O . LEU A 1 89 ? 3.049 -3.538 -9.751 1.00 88.06 89 LEU A O 1
ATOM 674 N N . VAL A 1 90 ? 2.701 -4.343 -7.683 1.00 89.00 90 VAL A N 1
ATOM 675 C CA . VAL A 1 90 ? 4.042 -4.940 -7.544 1.00 89.00 90 VAL A CA 1
ATOM 676 C C . VAL A 1 90 ? 4.263 -6.083 -8.535 1.00 89.00 90 VAL A C 1
ATOM 678 O O . VAL A 1 90 ? 5.343 -6.172 -9.107 1.00 89.00 90 VAL A O 1
ATOM 681 N N . MET A 1 91 ? 3.257 -6.925 -8.789 1.00 90.75 91 MET A N 1
ATOM 682 C CA . MET A 1 91 ? 3.368 -8.028 -9.754 1.00 90.75 91 MET A CA 1
ATOM 683 C C . MET A 1 91 ? 3.395 -7.552 -11.211 1.00 90.75 91 MET A C 1
ATOM 685 O O . MET A 1 91 ? 4.159 -8.070 -12.025 1.00 90.75 91 MET A O 1
ATOM 689 N N . LEU A 1 92 ? 2.572 -6.558 -11.556 1.00 89.50 92 LEU A N 1
ATOM 690 C CA . LEU A 1 92 ? 2.473 -6.052 -12.925 1.00 89.50 92 LEU A CA 1
ATOM 691 C C . LEU A 1 92 ? 3.691 -5.222 -13.328 1.00 89.50 92 LEU A C 1
ATOM 693 O O . LEU A 1 92 ? 4.071 -5.236 -14.496 1.00 89.50 92 LEU A O 1
ATOM 697 N N . THR A 1 93 ? 4.331 -4.526 -12.388 1.00 87.25 93 THR A N 1
ATOM 698 C CA . THR A 1 93 ? 5.454 -3.635 -12.701 1.00 87.25 93 THR A CA 1
ATOM 699 C C . THR A 1 93 ? 6.640 -4.333 -13.390 1.00 87.25 93 THR A C 1
ATOM 701 O O . THR A 1 93 ? 6.998 -3.918 -14.495 1.00 87.25 93 THR A O 1
ATOM 704 N N . PRO A 1 94 ? 7.249 -5.402 -12.838 1.00 85.38 94 PRO A N 1
ATOM 705 C CA . PRO A 1 94 ? 8.339 -6.105 -13.509 1.00 85.38 94 PRO A CA 1
ATOM 706 C C . PRO A 1 94 ? 7.875 -6.825 -14.781 1.00 85.38 94 PRO A C 1
ATOM 708 O O . PRO A 1 94 ? 8.670 -6.973 -15.705 1.00 85.38 94 PRO A O 1
ATOM 711 N N . LEU A 1 95 ? 6.599 -7.224 -14.873 1.00 88.75 95 LEU A N 1
ATOM 712 C CA . LEU A 1 95 ? 6.045 -7.860 -16.071 1.00 88.75 95 LEU A CA 1
ATOM 713 C C . LEU A 1 95 ? 5.944 -6.869 -17.241 1.00 88.75 95 LEU A C 1
ATOM 715 O O . LEU A 1 95 ? 6.421 -7.154 -18.337 1.00 88.75 95 LEU A O 1
ATOM 719 N N . ILE A 1 96 ? 5.378 -5.683 -17.004 1.00 86.88 96 ILE A N 1
ATOM 720 C CA . ILE A 1 96 ? 5.238 -4.628 -18.016 1.00 86.88 96 ILE A CA 1
ATOM 721 C C . ILE A 1 96 ? 6.618 -4.111 -18.435 1.00 86.88 96 ILE A C 1
ATOM 723 O O . ILE A 1 96 ? 6.896 -3.992 -19.629 1.00 86.88 96 ILE A O 1
ATOM 727 N N . VAL A 1 97 ? 7.508 -3.849 -17.470 1.00 84.88 97 VAL A N 1
ATOM 728 C CA . VAL A 1 97 ? 8.869 -3.371 -17.756 1.00 84.88 97 VAL A CA 1
ATOM 729 C C . VAL A 1 97 ? 9.681 -4.435 -18.496 1.00 84.88 97 VAL A C 1
ATOM 731 O O . VAL A 1 97 ? 10.359 -4.114 -19.471 1.00 84.88 97 VAL A O 1
ATOM 734 N N . GLY A 1 98 ? 9.587 -5.700 -18.080 1.00 82.81 98 GLY A N 1
ATOM 735 C CA . GLY A 1 98 ? 10.302 -6.808 -18.706 1.00 82.81 98 GLY A CA 1
ATOM 736 C C . GLY A 1 98 ? 9.873 -7.062 -20.152 1.00 82.81 98 GLY A C 1
ATOM 737 O O . GLY A 1 98 ? 10.732 -7.317 -20.993 1.00 82.81 98 GLY A O 1
ATOM 738 N N . ILE A 1 99 ? 8.575 -6.941 -20.458 1.00 85.00 99 ILE A N 1
ATOM 739 C CA . ILE A 1 99 ? 8.040 -7.163 -21.812 1.00 85.00 99 ILE A CA 1
ATOM 740 C C . ILE A 1 99 ? 8.311 -5.967 -22.741 1.00 85.00 99 ILE A C 1
ATOM 742 O O . ILE A 1 99 ? 8.629 -6.178 -23.908 1.00 85.00 99 ILE A O 1
ATOM 746 N N . LEU A 1 100 ? 8.203 -4.724 -22.255 1.00 81.19 100 LEU A N 1
ATOM 747 C CA . LEU A 1 100 ? 8.336 -3.528 -23.102 1.00 81.19 100 LEU A CA 1
ATOM 748 C C . LEU A 1 100 ? 9.783 -3.038 -23.276 1.00 81.19 100 LEU A C 1
ATOM 750 O O . LEU A 1 100 ? 10.128 -2.554 -24.351 1.00 81.19 100 LEU A O 1
ATOM 754 N N . PHE A 1 101 ? 10.620 -3.136 -22.237 1.00 75.88 101 PHE A N 1
ATOM 755 C CA . PHE A 1 101 ? 11.951 -2.505 -22.199 1.00 75.88 101 PHE A CA 1
ATOM 756 C C . PHE A 1 101 ? 13.116 -3.502 -22.059 1.00 75.88 101 PHE A C 1
ATOM 758 O O . PHE A 1 101 ? 14.278 -3.121 -22.206 1.00 75.88 101 PHE A O 1
ATOM 765 N N . GLY A 1 102 ? 12.825 -4.783 -21.810 1.00 79.94 102 GLY A N 1
ATOM 766 C CA . GLY A 1 102 ? 13.824 -5.847 -21.718 1.00 79.94 102 GLY A CA 1
ATOM 767 C C . GLY A 1 102 ? 14.632 -5.867 -20.412 1.00 79.94 102 GLY A C 1
ATOM 768 O O . GLY A 1 102 ? 14.397 -5.109 -19.467 1.00 79.94 102 GLY A O 1
ATOM 769 N N . VAL A 1 103 ? 15.608 -6.779 -20.350 1.00 77.31 103 VAL A N 1
ATOM 770 C CA . VAL A 1 103 ? 16.385 -7.092 -19.130 1.00 77.31 103 VAL A CA 1
ATOM 771 C C . VAL A 1 103 ? 17.315 -5.961 -18.675 1.00 77.31 103 VAL A C 1
ATOM 773 O O . VAL A 1 103 ? 17.596 -5.826 -17.485 1.00 77.31 103 VAL A O 1
ATOM 776 N N . GLU A 1 104 ? 17.752 -5.115 -19.609 1.00 76.12 104 GLU A N 1
ATOM 777 C CA . GLU A 1 104 ? 18.639 -3.977 -19.348 1.00 76.12 104 GLU A CA 1
ATOM 778 C C . GLU A 1 104 ? 17.959 -2.942 -18.437 1.00 76.12 104 GLU A C 1
ATOM 780 O O . GLU A 1 104 ? 18.519 -2.563 -17.407 1.00 76.12 104 GLU A O 1
ATOM 785 N N . THR A 1 105 ? 16.727 -2.530 -18.759 1.00 77.12 105 THR A N 1
ATOM 786 C CA . THR A 1 105 ? 15.945 -1.581 -17.947 1.00 77.12 105 THR A CA 1
ATOM 787 C C . THR A 1 105 ? 15.421 -2.221 -16.662 1.00 77.12 105 THR A C 1
ATOM 789 O O . THR A 1 105 ? 15.387 -1.557 -15.625 1.00 77.12 105 THR A O 1
ATOM 792 N N . LEU A 1 106 ? 15.084 -3.516 -16.691 1.00 79.19 106 LEU A N 1
ATOM 793 C CA . LEU A 1 106 ? 14.641 -4.257 -15.506 1.00 79.19 106 LEU A CA 1
ATOM 794 C C . LEU A 1 106 ? 15.698 -4.219 -14.386 1.00 79.19 106 LEU A C 1
ATOM 796 O O . LEU A 1 106 ? 15.362 -3.964 -13.231 1.00 79.19 106 LEU A O 1
ATOM 800 N N . SER A 1 107 ? 16.981 -4.391 -14.730 1.00 81.38 107 SER A N 1
ATOM 801 C CA . SER A 1 107 ? 18.087 -4.309 -13.764 1.00 81.38 107 SER A CA 1
ATOM 802 C C . SER A 1 107 ? 18.163 -2.948 -13.051 1.00 81.38 107 SER A C 1
ATOM 804 O O . SER A 1 107 ? 18.392 -2.891 -11.841 1.00 81.38 107 SER A O 1
ATOM 806 N N . GLY A 1 108 ? 17.892 -1.856 -13.779 1.00 81.88 108 GLY A N 1
ATOM 807 C CA . GLY A 1 108 ? 17.850 -0.497 -13.236 1.00 81.88 108 GLY A CA 1
ATOM 808 C C . GLY A 1 108 ? 16.663 -0.278 -12.299 1.00 81.88 108 GLY A C 1
ATOM 809 O O . GLY A 1 108 ? 16.834 0.296 -11.226 1.00 81.88 108 GLY A O 1
ATOM 810 N N . VAL A 1 109 ? 15.482 -0.795 -12.660 1.00 85.50 109 VAL A N 1
ATOM 811 C CA . VAL A 1 109 ? 14.274 -0.729 -11.818 1.00 85.50 109 VAL A CA 1
ATOM 812 C C . VAL A 1 109 ? 14.478 -1.469 -10.497 1.00 85.50 109 VAL A C 1
ATOM 814 O O . VAL A 1 109 ? 14.174 -0.905 -9.447 1.00 85.50 109 VAL A O 1
ATOM 817 N N . LEU A 1 110 ? 15.035 -2.688 -10.519 1.00 84.56 110 LEU A N 1
ATOM 818 C CA . LEU A 1 110 ? 15.303 -3.440 -9.287 1.00 84.56 110 LEU A CA 1
ATOM 819 C C . LEU A 1 110 ? 16.294 -2.697 -8.383 1.00 84.56 110 LEU A C 1
ATOM 821 O O . LEU A 1 110 ? 16.008 -2.511 -7.200 1.00 84.56 110 LEU A O 1
ATOM 825 N N . ALA A 1 111 ? 17.415 -2.223 -8.938 1.00 86.12 111 ALA A N 1
ATOM 826 C CA . ALA A 1 111 ? 18.416 -1.475 -8.179 1.00 86.12 111 ALA A CA 1
ATOM 827 C C . ALA A 1 111 ? 17.832 -0.189 -7.562 1.00 86.12 111 ALA A C 1
ATOM 829 O O . ALA A 1 111 ? 18.042 0.076 -6.379 1.00 86.12 111 ALA A O 1
ATOM 830 N N . GLY A 1 112 ? 17.045 0.572 -8.332 1.00 85.88 112 GLY A N 1
ATOM 831 C CA . GLY A 1 112 ? 16.362 1.778 -7.855 1.00 85.88 112 GLY A CA 1
ATOM 832 C C . GLY A 1 112 ? 15.326 1.496 -6.766 1.00 85.88 112 GLY A C 1
ATOM 833 O O . GLY A 1 112 ? 15.321 2.166 -5.732 1.00 85.88 112 GLY A O 1
ATOM 834 N N . SER A 1 113 ? 14.494 0.465 -6.953 1.00 88.25 113 SER A N 1
ATOM 835 C CA . SER A 1 113 ? 13.468 0.080 -5.973 1.00 88.25 113 SER A CA 1
ATOM 836 C C . SER A 1 113 ? 14.060 -0.397 -4.648 1.00 88.25 113 SER A C 1
ATOM 838 O O . SER A 1 113 ? 13.479 -0.139 -3.598 1.00 88.25 113 SER A O 1
ATOM 840 N N . LEU A 1 114 ? 15.233 -1.041 -4.675 1.00 86.81 114 LEU A N 1
ATOM 841 C CA . LEU A 1 114 ? 15.890 -1.549 -3.475 1.00 86.81 114 LEU A CA 1
ATOM 842 C C . LEU A 1 114 ? 16.491 -0.404 -2.656 1.00 86.81 114 LEU A C 1
ATOM 844 O O . LEU A 1 114 ? 16.224 -0.305 -1.462 1.00 86.81 114 LEU A O 1
ATOM 848 N N . VAL A 1 115 ? 17.244 0.499 -3.295 1.00 89.00 115 VAL A N 1
ATOM 849 C CA . VAL A 1 115 ? 17.860 1.643 -2.598 1.00 89.00 115 VAL A CA 1
ATOM 850 C C . VAL A 1 115 ? 16.794 2.588 -2.038 1.00 89.00 115 VAL A C 1
ATOM 852 O O . VAL A 1 115 ? 16.894 3.011 -0.887 1.00 89.00 115 VAL A O 1
ATOM 855 N N . SER A 1 116 ? 15.751 2.887 -2.818 1.00 89.00 116 SER A N 1
ATOM 856 C CA . SER A 1 116 ? 14.650 3.736 -2.352 1.00 89.00 116 SER A CA 1
ATOM 857 C C . SER A 1 116 ? 13.787 3.043 -1.295 1.00 89.00 116 SER A C 1
ATOM 859 O O . SER A 1 116 ? 13.453 3.653 -0.280 1.00 89.00 116 SER A O 1
ATOM 861 N N . GLY A 1 117 ? 13.463 1.761 -1.488 1.00 87.88 117 GLY A N 1
ATOM 862 C CA . GLY A 1 117 ? 12.629 1.000 -0.561 1.00 87.88 117 GLY A CA 1
ATOM 863 C C . GLY A 1 117 ? 13.256 0.870 0.824 1.00 87.88 117 GLY A C 1
ATOM 864 O O . GLY A 1 117 ? 12.555 1.014 1.821 1.00 87.88 117 GLY A O 1
ATOM 865 N N . VAL A 1 118 ? 14.576 0.675 0.903 1.00 90.06 118 VAL A N 1
ATOM 866 C CA . VAL A 1 118 ? 15.294 0.619 2.186 1.00 90.06 118 VAL A CA 1
ATOM 867 C C . VAL A 1 118 ? 15.207 1.953 2.935 1.00 90.06 118 VAL A C 1
ATOM 869 O O . VAL A 1 118 ? 14.923 1.946 4.128 1.00 90.06 118 VAL A O 1
ATOM 872 N N . GLN A 1 119 ? 15.377 3.094 2.257 1.00 87.75 119 GLN A N 1
ATOM 873 C CA . GLN A 1 119 ? 15.280 4.414 2.900 1.00 87.75 119 GLN A CA 1
ATOM 874 C C . GLN A 1 119 ? 13.872 4.703 3.434 1.00 87.75 119 GLN A C 1
ATOM 876 O O . GLN A 1 119 ? 13.722 5.165 4.566 1.00 87.75 119 GLN A O 1
ATOM 881 N N . VAL A 1 120 ? 12.838 4.404 2.640 1.00 88.06 120 VAL A N 1
ATOM 882 C CA . VAL A 1 120 ? 11.437 4.585 3.056 1.00 88.06 120 VAL A CA 1
ATOM 883 C C . VAL A 1 120 ? 11.089 3.671 4.230 1.00 88.06 120 VAL A C 1
ATOM 885 O O . VAL A 1 120 ? 10.396 4.091 5.149 1.00 88.06 120 VAL A O 1
ATOM 888 N N . ASN A 1 121 ? 11.580 2.432 4.222 1.00 87.69 121 ASN A N 1
ATOM 889 C CA . ASN A 1 121 ? 11.305 1.483 5.294 1.00 87.69 121 ASN A CA 1
ATOM 890 C C . ASN A 1 121 ? 11.975 1.901 6.611 1.00 87.69 121 ASN A C 1
ATOM 892 O O . ASN A 1 121 ? 11.313 1.939 7.640 1.00 87.69 121 ASN A O 1
ATOM 896 N N . ILE A 1 122 ? 13.257 2.280 6.569 1.00 87.69 122 ILE A N 1
ATOM 897 C CA . ILE A 1 122 ? 13.981 2.744 7.761 1.00 87.69 122 ILE A CA 1
ATOM 898 C C . ILE A 1 122 ? 13.261 3.947 8.382 1.00 87.69 122 ILE A C 1
ATOM 900 O O . ILE A 1 122 ? 12.867 3.879 9.540 1.00 87.69 122 ILE A O 1
ATOM 904 N N . SER A 1 123 ? 12.974 4.979 7.581 1.00 86.25 123 SER A N 1
ATOM 905 C CA . SER A 1 123 ? 12.278 6.179 8.073 1.00 86.25 123 SER A CA 1
ATOM 906 C C . SER A 1 123 ? 10.905 5.880 8.684 1.00 86.25 123 SER A C 1
ATOM 908 O O . SER A 1 123 ? 10.563 6.444 9.714 1.00 86.25 123 SER A O 1
ATOM 910 N N . HIS A 1 124 ? 10.134 4.956 8.106 1.00 81.00 124 HIS A N 1
ATOM 911 C CA . HIS A 1 124 ? 8.853 4.538 8.684 1.00 81.00 124 HIS A CA 1
ATOM 912 C C . HIS A 1 124 ? 8.967 3.815 10.020 1.00 81.00 124 HIS A C 1
ATOM 914 O O . HIS A 1 124 ? 8.057 3.909 10.838 1.00 81.00 124 HIS A O 1
ATOM 920 N N . ILE A 1 125 ? 10.024 3.030 10.214 1.00 81.06 125 ILE A N 1
ATOM 921 C CA . ILE A 1 125 ? 10.232 2.300 11.463 1.00 81.06 125 ILE A CA 1
ATOM 922 C C . ILE A 1 125 ? 10.694 3.266 12.560 1.00 81.06 125 ILE A C 1
ATOM 924 O O . ILE A 1 125 ? 10.253 3.122 13.698 1.00 81.06 125 ILE A O 1
ATOM 928 N N . ASP A 1 126 ? 11.517 4.262 12.219 1.00 74.44 126 ASP A N 1
ATOM 929 C CA . ASP A 1 126 ? 11.985 5.284 13.164 1.00 74.44 126 ASP A CA 1
ATOM 930 C C . ASP A 1 126 ? 10.840 6.166 13.704 1.00 74.44 126 ASP A C 1
ATOM 932 O O . ASP A 1 126 ? 10.894 6.582 14.853 1.00 74.44 126 ASP A O 1
ATOM 936 N N . ASP A 1 127 ? 9.773 6.410 12.932 1.00 65.75 127 ASP A N 1
ATOM 937 C CA . ASP A 1 127 ? 8.569 7.115 13.418 1.00 65.75 127 ASP A CA 1
ATOM 938 C C . ASP A 1 127 ? 7.712 6.273 14.395 1.00 65.75 127 ASP A C 1
ATOM 940 O O . ASP A 1 127 ? 6.792 6.789 15.034 1.00 65.75 127 ASP A O 1
ATOM 944 N N . VAL A 1 128 ? 7.969 4.964 14.492 1.00 57.12 128 VAL A N 1
ATOM 945 C CA . VAL A 1 128 ? 7.197 4.010 15.311 1.00 57.12 128 VAL A CA 1
ATOM 946 C C . VAL A 1 128 ? 7.909 3.656 16.628 1.00 57.12 128 VAL A C 1
ATOM 948 O O . VAL A 1 128 ? 7.262 3.099 17.520 1.00 57.12 128 VAL A O 1
ATOM 951 N N . PHE A 1 129 ? 9.199 3.981 16.776 1.00 47.88 129 PHE A N 1
ATOM 952 C CA . PHE A 1 129 ? 9.998 3.730 17.985 1.00 47.88 129 PHE A CA 1
ATOM 953 C C . PHE A 1 129 ? 10.194 5.001 18.822 1.00 47.88 129 PHE A C 1
ATOM 955 O O . PHE A 1 129 ? 10.041 4.909 20.062 1.00 47.88 129 PHE A O 1
#

Foldseek 3Di:
DDDDDDPPLVVPDPLLVVLLVVLLCLLVVLVVLVVVLVVVLVVVLVVQVVCQVVPPPCVVVVRDDTDVVVNVVSVVVSCVVSVVVSVCSVVVVLVVCCVPPNDSSSVSSVVNNVVNNVVVVVVVVVVVD

Secondary structure (DSSP, 8-state):
----------TTSHHHHHHHHHHHHHHHHHHHHHHHHHHHHHHHHHHHHHHHHHHSTTTTTT-SPP-HHHHHHHHHHHHHHHTHHHHHHHHHHHHHHHHHHHHHHHHHHHHHHHHHHHHHHHHHHHTT-

Radius of gyration: 22.55 Å; chains: 1; bounding box: 57×30×56 Å